Protein AF-A0A2W5Z8Q0-F1 (afdb_monomer_lite)

pLDDT: mean 79.96, std 16.48, range [28.67, 95.06]

Structure (mmCIF, N/CA/C/O backbone):
data_AF-A0A2W5Z8Q0-F1
#
_entry.id   AF-A0A2W5Z8Q0-F1
#
loop_
_atom_site.group_PDB
_atom_site.id
_atom_site.type_symbol
_atom_site.label_atom_id
_atom_site.label_alt_id
_atom_site.label_comp_id
_atom_site.label_asym_id
_atom_site.label_entity_id
_atom_site.label_seq_id
_atom_site.pdbx_PDB_ins_code
_atom_site.Cartn_x
_atom_site.Cartn_y
_atom_site.Cartn_z
_atom_site.occupancy
_atom_site.B_iso_or_equiv
_atom_site.auth_seq_id
_atom_site.auth_comp_id
_atom_site.auth_asym_id
_atom_site.auth_atom_id
_atom_site.pdbx_PDB_model_num
ATOM 1 N N . MET A 1 1 ? -17.430 14.467 18.190 1.00 28.67 1 MET A N 1
ATOM 2 C CA . MET A 1 1 ? -17.895 13.302 18.974 1.00 28.67 1 MET A CA 1
ATOM 3 C C . MET A 1 1 ? -16.657 12.493 19.356 1.00 28.67 1 MET A C 1
ATOM 5 O O . MET A 1 1 ? -16.016 11.966 18.462 1.00 28.67 1 MET A O 1
ATOM 9 N N . LYS A 1 2 ? -16.225 12.524 20.627 1.00 30.31 2 LYS A N 1
ATOM 10 C CA . LYS A 1 2 ? -14.996 11.850 21.101 1.00 30.31 2 LYS A CA 1
ATOM 11 C C . LYS A 1 2 ? -15.290 10.371 21.386 1.00 30.31 2 LYS A C 1
ATOM 13 O O . LYS A 1 2 ? -16.181 10.084 22.179 1.00 30.31 2 LYS A O 1
ATOM 18 N N . LEU A 1 3 ? -14.555 9.452 20.758 1.00 34.88 3 LEU A N 1
ATOM 19 C CA . LEU A 1 3 ? -14.634 8.005 20.994 1.00 34.88 3 LEU A CA 1
ATOM 20 C C . LEU A 1 3 ? -13.514 7.579 21.952 1.00 34.88 3 LEU A C 1
ATOM 22 O O . LEU A 1 3 ? -12.505 7.033 21.529 1.00 34.88 3 LEU A O 1
ATOM 26 N N . HIS A 1 4 ? -13.697 7.815 23.250 1.00 44.66 4 HIS A N 1
ATOM 27 C CA . HIS A 1 4 ? -12.903 7.129 24.270 1.00 44.66 4 HIS A CA 1
ATOM 28 C C . HIS A 1 4 ? -13.724 5.953 24.798 1.00 44.66 4 HIS A C 1
ATOM 30 O O . HIS A 1 4 ? -14.735 6.150 25.470 1.00 44.66 4 HIS A O 1
ATOM 36 N N . SER A 1 5 ? -13.297 4.726 24.519 1.00 46.75 5 SER A N 1
ATOM 37 C CA . SER A 1 5 ? -13.708 3.584 25.335 1.00 46.75 5 SER A CA 1
ATOM 38 C C . SER A 1 5 ? -12.567 2.582 25.426 1.00 46.75 5 SER A C 1
ATOM 40 O O . SER A 1 5 ? -12.193 1.965 24.424 1.00 46.75 5 SER A O 1
ATOM 42 N N . SER A 1 6 ? -12.040 2.443 26.641 1.00 45.12 6 SER A N 1
ATOM 43 C CA . SER A 1 6 ? -11.167 1.362 27.088 1.00 45.12 6 SER A CA 1
ATOM 44 C C . SER A 1 6 ? -11.735 0.024 26.618 1.00 45.12 6 SER A C 1
ATOM 46 O O . SER A 1 6 ? -12.777 -0.445 27.067 1.00 45.12 6 SER A O 1
ATOM 48 N N . THR A 1 7 ? -11.076 -0.552 25.624 1.00 52.91 7 THR A N 1
ATOM 49 C CA . THR A 1 7 ? -11.514 -1.778 24.970 1.00 52.91 7 THR A CA 1
ATOM 50 C C . THR A 1 7 ? -11.052 -2.969 25.804 1.00 52.91 7 THR A C 1
ATOM 52 O O . THR A 1 7 ? -9.848 -3.154 25.959 1.00 52.91 7 THR A O 1
ATOM 55 N N . SER A 1 8 ? -11.977 -3.756 26.358 1.00 54.94 8 SER A N 1
ATOM 56 C CA . SER A 1 8 ? -11.642 -4.874 27.257 1.00 54.94 8 SER A CA 1
ATOM 57 C C . SER A 1 8 ? -11.120 -6.112 26.520 1.00 54.94 8 SER A C 1
ATOM 59 O O . SER A 1 8 ? -10.356 -6.884 27.083 1.00 54.94 8 SER A O 1
ATOM 61 N N . GLU A 1 9 ? -11.510 -6.288 25.256 1.00 58.09 9 GLU A N 1
ATOM 62 C CA . GLU A 1 9 ? -11.126 -7.419 24.407 1.00 58.09 9 GLU A CA 1
ATOM 63 C C . GLU A 1 9 ? -10.925 -6.928 22.969 1.00 58.09 9 GLU A C 1
ATOM 65 O O . GLU A 1 9 ? -11.773 -6.204 22.435 1.00 58.09 9 GLU A O 1
ATOM 70 N N . LYS A 1 10 ? -9.794 -7.298 22.354 1.00 67.25 10 LYS A N 1
ATOM 71 C CA . LYS A 1 10 ? -9.457 -6.988 20.957 1.00 67.25 10 LYS A CA 1
ATOM 72 C C . LYS A 1 10 ? -8.988 -8.260 20.257 1.00 67.25 10 LYS A C 1
ATOM 74 O O . LYS A 1 10 ? -7.993 -8.854 20.667 1.00 67.25 10 LYS A O 1
ATOM 79 N N . THR A 1 11 ? -9.657 -8.640 19.176 1.00 76.50 11 THR A N 1
ATOM 80 C CA . THR A 1 11 ? -9.226 -9.735 18.297 1.00 76.50 11 THR A CA 1
ATOM 81 C C . THR A 1 11 ? -9.017 -9.185 16.896 1.00 76.50 11 THR A C 1
ATOM 83 O O . THR A 1 11 ? -9.906 -8.537 16.349 1.00 76.50 11 THR A O 1
ATOM 86 N N . ILE A 1 12 ? -7.839 -9.430 16.319 1.00 76.69 12 ILE A N 1
ATOM 87 C CA . ILE A 1 12 ? -7.498 -9.017 14.954 1.00 76.69 12 ILE A CA 1
ATOM 88 C C . ILE A 1 12 ? -7.322 -10.274 14.110 1.00 76.69 12 ILE A C 1
ATOM 90 O O . ILE A 1 12 ? -6.500 -11.131 14.431 1.00 76.69 12 ILE A O 1
ATOM 94 N N . VAL A 1 13 ? -8.084 -10.369 13.025 1.00 80.44 13 VAL A N 1
ATOM 95 C CA . VAL A 1 13 ? -7.982 -11.441 12.034 1.00 80.44 13 VAL A CA 1
ATOM 96 C C . VAL A 1 13 ? -7.514 -10.839 10.715 1.00 80.44 13 VAL A C 1
ATOM 98 O O . VAL A 1 13 ? -8.138 -9.917 10.194 1.00 80.44 13 VAL A O 1
ATOM 101 N N . ILE A 1 14 ? -6.420 -11.369 10.169 1.00 80.50 14 ILE A N 1
ATOM 102 C CA . ILE A 1 14 ? -5.891 -10.978 8.858 1.00 80.50 14 ILE A CA 1
ATOM 103 C C . ILE A 1 14 ? -6.370 -12.002 7.831 1.00 80.50 14 ILE A C 1
ATOM 105 O O . ILE A 1 14 ? -6.114 -13.199 7.979 1.00 80.50 14 ILE A O 1
ATOM 109 N N . ARG A 1 15 ? -7.067 -11.537 6.794 1.00 80.81 15 ARG A N 1
ATOM 110 C CA . ARG A 1 15 ? -7.579 -12.364 5.698 1.00 80.81 15 ARG A CA 1
ATOM 111 C C . ARG A 1 15 ? -6.953 -11.908 4.379 1.00 80.81 15 ARG A C 1
ATOM 113 O O . ARG A 1 15 ? -7.380 -10.887 3.840 1.00 80.81 15 ARG A O 1
ATOM 120 N N . PRO A 1 16 ? -5.946 -12.629 3.863 1.00 77.31 16 PRO A N 1
ATOM 121 C CA . PRO A 1 16 ? -5.447 -12.393 2.516 1.00 77.31 16 PRO A CA 1
ATOM 122 C C . PRO A 1 16 ? -6.508 -12.721 1.467 1.00 77.31 16 PRO A C 1
ATOM 124 O O . PRO A 1 16 ? -7.449 -13.477 1.727 1.00 77.31 16 PRO A O 1
ATOM 127 N N . ASP A 1 17 ? -6.312 -12.196 0.264 1.00 76.38 17 ASP A N 1
ATOM 128 C CA . ASP A 1 17 ? -7.179 -12.487 -0.868 1.00 76.38 17 ASP A CA 1
ATOM 129 C C . ASP A 1 17 ? -7.098 -13.973 -1.276 1.00 76.38 17 ASP A C 1
ATOM 131 O O . ASP A 1 17 ? -6.001 -14.524 -1.406 1.00 76.38 17 ASP A O 1
ATOM 135 N N . PRO A 1 18 ? -8.236 -14.646 -1.521 1.00 64.75 18 PRO A N 1
ATOM 136 C CA . PRO A 1 18 ? -8.247 -16.066 -1.866 1.00 64.75 18 PRO A CA 1
ATOM 137 C C . PRO A 1 18 ? -7.642 -16.388 -3.243 1.00 64.75 18 PRO A C 1
ATOM 139 O O . PRO A 1 18 ? -7.263 -17.536 -3.470 1.00 64.75 18 PRO A O 1
ATOM 142 N N . LYS A 1 19 ? -7.551 -15.423 -4.169 1.00 75.00 19 LYS A N 1
ATOM 143 C CA . LYS A 1 19 ? -6.969 -15.605 -5.513 1.00 75.00 19 LYS A CA 1
ATOM 144 C C . LYS A 1 19 ? -5.481 -15.263 -5.554 1.00 75.00 19 LYS A C 1
ATOM 146 O O . LYS A 1 19 ? -4.743 -15.888 -6.313 1.00 75.00 19 LYS A O 1
ATOM 151 N N . LEU A 1 20 ? -5.043 -14.278 -4.772 1.00 70.31 20 LEU A N 1
ATOM 152 C CA . LEU A 1 20 ? -3.639 -13.857 -4.711 1.00 70.31 20 LEU A CA 1
ATOM 153 C C . LEU A 1 20 ? -2.839 -14.599 -3.634 1.00 70.31 20 LEU A C 1
ATOM 155 O O . LEU A 1 20 ? -1.621 -14.722 -3.757 1.00 70.31 20 LEU A O 1
ATOM 159 N N . GLY A 1 21 ? -3.517 -15.148 -2.626 1.00 75.25 21 GLY A N 1
ATOM 160 C CA . GLY A 1 21 ? -2.896 -15.849 -1.512 1.00 75.25 21 GLY A CA 1
ATOM 161 C C . GLY A 1 21 ? -2.252 -14.898 -0.502 1.00 75.25 21 GLY A C 1
ATOM 162 O O . GLY A 1 21 ? -2.565 -13.712 -0.425 1.00 75.25 21 GLY A O 1
ATOM 163 N N . GLN A 1 22 ? -1.358 -15.448 0.318 1.00 77.88 22 GLN A N 1
ATOM 164 C CA . GLN A 1 22 ? -0.594 -14.671 1.294 1.00 77.88 22 GLN A CA 1
ATOM 165 C C . GLN A 1 22 ? 0.396 -13.735 0.578 1.00 77.88 22 GLN A C 1
ATOM 167 O O . GLN A 1 22 ? 1.042 -14.181 -0.376 1.00 77.88 22 GLN A O 1
ATOM 172 N N . PRO A 1 23 ? 0.585 -12.490 1.058 1.00 82.19 23 PRO A N 1
ATOM 173 C CA . PRO A 1 23 ? 1.597 -11.588 0.521 1.00 82.19 23 PRO A CA 1
ATOM 174 C C . PRO A 1 23 ? 2.982 -12.245 0.457 1.00 82.19 23 PRO A C 1
ATOM 176 O O . PRO A 1 23 ? 3.487 -12.766 1.456 1.00 82.19 23 PRO A O 1
ATOM 179 N N . GLY A 1 24 ? 3.613 -12.212 -0.720 1.00 85.94 24 GLY A N 1
ATOM 180 C CA . GLY A 1 24 ? 4.942 -12.790 -0.924 1.00 85.94 24 GLY A CA 1
ATOM 181 C C . GLY A 1 24 ? 6.076 -11.968 -0.290 1.00 85.94 24 GLY A C 1
ATOM 182 O O . GLY A 1 24 ? 5.871 -10.903 0.292 1.00 85.94 24 GLY A O 1
ATOM 183 N N . GLN A 1 25 ? 7.330 -12.410 -0.462 1.00 88.75 25 GLN A N 1
ATOM 184 C CA . GLN A 1 25 ? 8.496 -11.689 0.085 1.00 88.75 25 GLN A CA 1
ATOM 185 C C . GLN A 1 25 ? 8.605 -10.240 -0.417 1.00 88.75 25 GLN A C 1
ATOM 187 O O . GLN A 1 25 ? 9.006 -9.353 0.337 1.00 88.75 25 GLN A O 1
ATOM 192 N N . LEU A 1 26 ? 8.277 -9.993 -1.691 1.00 88.69 26 LEU A N 1
ATOM 193 C CA . LEU A 1 26 ? 8.316 -8.645 -2.259 1.00 88.69 26 LEU A CA 1
ATOM 194 C C . LEU A 1 26 ? 7.230 -7.756 -1.641 1.00 88.69 26 LEU A C 1
ATOM 196 O O . LEU A 1 26 ? 7.534 -6.639 -1.231 1.00 88.69 26 LEU A O 1
ATOM 200 N N . ALA A 1 27 ? 6.007 -8.271 -1.509 1.00 89.62 27 ALA A N 1
ATOM 201 C CA . ALA A 1 27 ? 4.908 -7.574 -0.850 1.00 89.62 27 ALA A CA 1
ATOM 202 C C . ALA A 1 27 ? 5.249 -7.243 0.609 1.00 89.62 27 ALA A C 1
ATOM 204 O O . ALA A 1 27 ? 5.071 -6.108 1.038 1.00 89.62 27 ALA A O 1
ATOM 205 N N . HIS A 1 28 ? 5.860 -8.175 1.346 1.00 88.50 28 HIS A N 1
ATOM 206 C CA . HIS A 1 28 ? 6.330 -7.907 2.705 1.00 88.50 28 HIS A CA 1
ATOM 207 C C . HIS A 1 28 ? 7.381 -6.782 2.761 1.00 88.50 28 HIS A C 1
ATOM 209 O O . HIS A 1 28 ? 7.277 -5.873 3.584 1.00 88.50 28 HIS A O 1
ATOM 215 N N . LYS A 1 29 ? 8.378 -6.790 1.863 1.00 87.94 29 LYS A N 1
ATOM 216 C CA . LYS A 1 29 ? 9.386 -5.715 1.787 1.00 87.94 29 LYS A CA 1
ATOM 217 C C . LYS A 1 29 ? 8.756 -4.357 1.480 1.00 87.94 29 LYS A C 1
ATOM 219 O O . LYS A 1 29 ? 9.113 -3.367 2.119 1.00 87.94 29 LYS A O 1
ATOM 224 N N . ILE A 1 30 ? 7.821 -4.320 0.529 1.00 90.25 30 ILE A N 1
ATOM 225 C CA . ILE A 1 30 ? 7.087 -3.103 0.175 1.00 90.25 30 ILE A CA 1
ATOM 226 C C . ILE A 1 30 ? 6.283 -2.612 1.370 1.00 90.25 30 ILE A C 1
ATOM 228 O O . ILE A 1 30 ? 6.436 -1.457 1.750 1.00 90.25 30 ILE A O 1
ATOM 232 N N . PHE A 1 31 ? 5.519 -3.488 2.019 1.00 90.44 31 PHE A N 1
ATOM 233 C CA . PHE A 1 31 ? 4.740 -3.161 3.208 1.00 90.44 31 PHE A CA 1
ATOM 234 C C . PHE A 1 31 ? 5.585 -2.456 4.280 1.00 90.44 31 PHE A C 1
ATOM 236 O O . PHE A 1 31 ? 5.241 -1.359 4.715 1.00 90.44 31 PHE A O 1
ATOM 243 N N . ILE A 1 32 ? 6.736 -3.028 4.650 1.00 88.62 32 ILE A N 1
ATOM 244 C CA . ILE A 1 32 ? 7.633 -2.423 5.647 1.00 88.62 32 ILE A CA 1
ATOM 245 C C . IL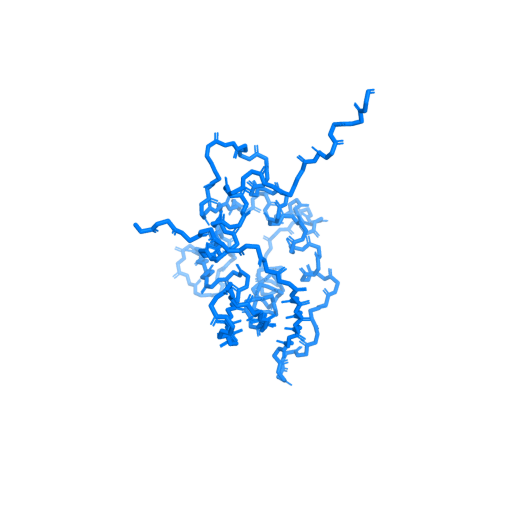E A 1 32 ? 8.118 -1.039 5.206 1.00 88.62 32 ILE A C 1
ATOM 247 O O . ILE A 1 32 ? 8.195 -0.120 6.021 1.00 88.62 32 ILE A O 1
ATOM 251 N N . ALA A 1 33 ? 8.443 -0.869 3.927 1.00 88.75 33 ALA A N 1
ATOM 252 C CA . ALA A 1 33 ? 8.898 0.412 3.407 1.00 88.75 33 ALA A CA 1
ATOM 253 C C . ALA A 1 33 ? 7.782 1.473 3.360 1.00 88.75 33 ALA A C 1
ATOM 255 O O . ALA A 1 33 ? 8.056 2.639 3.643 1.00 88.75 33 ALA A O 1
ATOM 256 N N . LEU A 1 34 ? 6.534 1.078 3.081 1.00 89.31 34 LEU A N 1
ATOM 257 C CA . LEU A 1 34 ? 5.360 1.954 3.165 1.00 89.31 34 LEU A CA 1
ATOM 258 C C . LEU A 1 34 ? 5.158 2.460 4.600 1.00 89.31 34 LEU A C 1
ATOM 260 O O . LEU A 1 34 ? 5.082 3.667 4.823 1.00 89.31 34 LEU A O 1
ATOM 264 N N . ILE A 1 35 ? 5.161 1.553 5.584 1.00 86.88 35 ILE A N 1
ATOM 265 C CA . ILE A 1 35 ? 5.000 1.908 7.005 1.00 86.88 35 ILE A CA 1
ATOM 266 C C . ILE A 1 35 ? 6.136 2.813 7.495 1.00 86.88 35 ILE A C 1
ATOM 268 O O . ILE A 1 35 ? 5.881 3.795 8.197 1.00 86.88 35 ILE A O 1
ATOM 272 N N . LYS A 1 36 ? 7.385 2.519 7.104 1.00 86.25 36 LYS A N 1
ATOM 273 C CA . LYS A 1 36 ? 8.536 3.380 7.414 1.00 86.25 36 LYS A CA 1
ATOM 274 C C . LYS A 1 36 ? 8.343 4.782 6.855 1.00 86.25 36 LYS A C 1
ATOM 276 O O . LYS A 1 36 ? 8.433 5.738 7.612 1.00 86.25 36 LYS A O 1
ATOM 281 N N . LYS A 1 37 ? 7.977 4.903 5.576 1.00 87.56 37 LYS A N 1
ATOM 282 C CA . LYS A 1 37 ? 7.774 6.216 4.960 1.00 87.56 37 LYS A CA 1
ATOM 283 C C . LYS A 1 37 ? 6.662 7.011 5.646 1.00 87.56 37 LYS A C 1
ATOM 285 O O . LYS A 1 37 ? 6.861 8.191 5.893 1.00 87.56 37 LYS A O 1
ATOM 290 N N . HIS A 1 38 ? 5.541 6.383 6.016 1.00 84.69 38 HIS A N 1
ATOM 291 C CA . HIS A 1 38 ? 4.501 7.049 6.818 1.00 84.69 38 HIS A CA 1
ATOM 292 C C . HIS A 1 38 ? 5.023 7.530 8.179 1.00 84.69 38 HIS A C 1
ATOM 294 O O . HIS A 1 38 ? 4.632 8.601 8.639 1.00 84.69 38 HIS A O 1
ATOM 300 N N . SER A 1 39 ? 5.902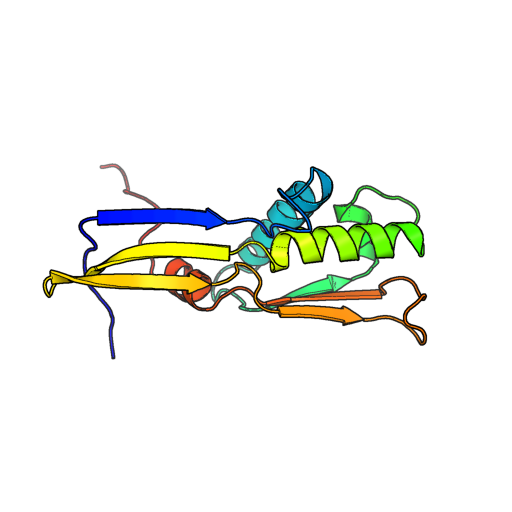 6.752 8.811 1.00 80.19 39 SER A N 1
ATOM 301 C CA . SER A 1 39 ? 6.462 7.055 10.132 1.00 80.19 39 SER A CA 1
ATOM 302 C C . SER A 1 39 ? 7.510 8.176 10.086 1.00 80.19 39 SER A C 1
ATOM 304 O O . SER A 1 39 ? 7.567 8.991 11.006 1.00 80.19 39 SER A O 1
ATOM 306 N N . ASP A 1 40 ? 8.285 8.271 9.002 1.00 82.75 40 ASP A N 1
ATOM 307 C CA . ASP A 1 40 ? 9.342 9.278 8.817 1.00 82.75 40 ASP A CA 1
ATOM 308 C C . ASP A 1 40 ? 8.799 10.718 8.700 1.00 82.75 40 ASP A C 1
ATOM 310 O O . ASP A 1 40 ? 9.523 11.673 8.976 1.00 82.75 40 ASP A O 1
ATOM 314 N N . TYR A 1 41 ? 7.524 10.903 8.331 1.00 72.88 41 TYR A N 1
ATOM 315 C CA . TYR A 1 41 ? 6.900 12.235 8.252 1.00 72.88 41 TYR A CA 1
ATOM 316 C C . TYR A 1 41 ? 6.640 12.884 9.622 1.00 72.88 41 TYR A C 1
ATOM 318 O O . TYR A 1 41 ? 6.375 14.086 9.678 1.00 72.88 41 TYR A O 1
ATOM 326 N N . GLY A 1 42 ? 6.719 12.126 10.721 1.00 71.75 42 GLY A N 1
ATOM 327 C CA . GLY A 1 42 ? 6.434 12.637 12.061 1.00 71.75 42 GLY A CA 1
ATOM 328 C C . GLY A 1 42 ? 4.958 13.005 12.269 1.00 71.75 42 GLY A C 1
ATOM 329 O O . GLY A 1 42 ? 4.050 12.398 11.698 1.00 71.75 42 GLY A O 1
ATOM 330 N N . ARG A 1 43 ? 4.698 13.980 13.148 1.00 73.81 43 ARG A N 1
ATOM 331 C CA . ARG A 1 43 ? 3.354 14.521 13.413 1.00 73.81 43 ARG A CA 1
ATOM 332 C C . ARG A 1 43 ? 3.171 15.845 12.651 1.00 73.81 43 ARG A C 1
ATOM 334 O O . ARG A 1 43 ? 4.079 16.671 12.701 1.00 73.81 43 ARG A O 1
ATOM 341 N N . PRO A 1 44 ? 2.011 16.101 12.017 1.00 73.88 44 PRO A N 1
ATOM 342 C CA . PRO A 1 44 ? 0.841 15.229 11.903 1.00 73.88 44 PRO A CA 1
ATOM 343 C C . PRO A 1 44 ? 1.081 14.059 10.942 1.00 73.88 44 PRO A C 1
ATOM 345 O O . PRO A 1 44 ? 1.777 14.194 9.937 1.00 73.88 44 PRO A O 1
ATOM 348 N N . ILE A 1 45 ? 0.467 12.914 11.244 1.00 78.69 45 ILE A N 1
ATOM 349 C CA . ILE A 1 45 ? 0.571 11.731 10.385 1.00 78.69 45 ILE A CA 1
ATOM 350 C C . ILE A 1 45 ? -0.133 12.027 9.071 1.00 78.69 45 ILE A C 1
ATOM 352 O O . ILE A 1 45 ? -1.321 12.356 9.062 1.00 78.69 45 ILE A O 1
ATOM 356 N N . ARG A 1 46 ? 0.598 11.889 7.967 1.00 84.25 46 ARG A N 1
ATOM 357 C CA . ARG A 1 46 ? 0.023 12.005 6.632 1.00 84.25 46 ARG A CA 1
ATOM 358 C C . ARG A 1 46 ? -0.747 10.740 6.291 1.00 84.25 46 ARG A C 1
ATOM 360 O O . ARG A 1 46 ? -0.218 9.634 6.418 1.00 84.25 46 ARG A O 1
ATOM 367 N N . GLN A 1 47 ? -1.978 10.935 5.833 1.00 89.56 47 GLN A N 1
ATOM 368 C CA . GLN A 1 47 ? -2.809 9.861 5.309 1.00 89.56 47 GLN A CA 1
ATOM 369 C C . GLN A 1 47 ? -2.233 9.286 4.014 1.00 89.56 47 GLN A C 1
ATOM 371 O O . GLN A 1 47 ? -2.363 8.093 3.783 1.00 89.56 47 GLN A O 1
ATOM 376 N N . GLU A 1 48 ? -1.528 10.097 3.226 1.00 92.56 48 GLU A N 1
ATOM 377 C CA . GLU A 1 48 ? -0.941 9.689 1.952 1.00 92.56 48 GLU A CA 1
ATOM 378 C C . GLU A 1 48 ? 0.583 9.798 1.952 1.00 92.56 48 GLU A C 1
ATOM 380 O O . GLU A 1 48 ? 1.166 10.726 2.530 1.00 92.56 48 GLU A O 1
ATOM 385 N N . VAL A 1 49 ? 1.228 8.867 1.251 1.00 91.25 49 VAL A N 1
ATOM 386 C CA . VAL A 1 49 ? 2.656 8.928 0.920 1.00 91.25 49 VAL A CA 1
ATOM 387 C C . VAL A 1 49 ? 2.876 8.600 -0.548 1.00 91.25 49 VAL A C 1
ATOM 389 O O . VAL A 1 49 ? 2.298 7.655 -1.079 1.00 91.25 49 VAL A O 1
ATOM 392 N N . SER A 1 50 ? 3.770 9.347 -1.190 1.00 92.75 50 SER A N 1
ATOM 393 C CA . SER A 1 50 ? 4.107 9.155 -2.603 1.00 92.75 50 SER A CA 1
ATOM 394 C C . SER A 1 50 ? 5.546 8.696 -2.763 1.00 92.75 50 SER A C 1
ATOM 396 O O . SER A 1 50 ? 6.444 9.181 -2.073 1.00 92.75 50 SER A O 1
ATOM 398 N N . PHE A 1 51 ? 5.783 7.778 -3.691 1.00 91.69 51 PHE A N 1
ATOM 399 C CA . PHE A 1 51 ? 7.090 7.274 -4.083 1.00 91.69 51 PHE A CA 1
ATOM 400 C C . PHE A 1 51 ? 7.347 7.598 -5.546 1.00 91.69 51 PHE A C 1
ATOM 402 O O . PHE A 1 51 ? 6.564 7.240 -6.419 1.00 91.69 51 PHE A O 1
ATOM 409 N N . THR A 1 52 ? 8.493 8.205 -5.814 1.00 91.25 52 THR A N 1
ATOM 410 C CA . THR A 1 52 ? 9.027 8.357 -7.168 1.00 91.25 52 THR A CA 1
ATOM 411 C C . THR A 1 52 ? 9.608 7.038 -7.675 1.00 91.25 52 THR A C 1
ATOM 413 O O . THR A 1 52 ? 10.053 6.196 -6.890 1.00 91.25 52 THR A O 1
ATOM 416 N N . LYS A 1 53 ? 9.742 6.889 -8.993 1.00 87.81 53 LYS A N 1
ATOM 417 C CA . LYS A 1 53 ? 10.444 5.771 -9.647 1.00 87.81 53 LYS A CA 1
ATOM 418 C C . LYS A 1 53 ? 11.805 5.449 -9.033 1.00 87.81 53 LYS A C 1
ATOM 420 O O . LYS A 1 53 ? 12.150 4.286 -8.835 1.00 87.81 53 LYS A O 1
ATOM 425 N N . ARG A 1 54 ? 12.586 6.478 -8.689 1.00 87.44 54 ARG A N 1
ATOM 426 C CA . ARG A 1 54 ? 13.904 6.309 -8.058 1.00 87.44 54 ARG A CA 1
ATOM 427 C C . ARG A 1 54 ? 13.792 5.705 -6.658 1.00 87.44 54 ARG A C 1
ATOM 429 O O . ARG A 1 54 ? 14.612 4.864 -6.290 1.00 87.44 54 ARG A O 1
ATOM 436 N N . GLU A 1 55 ? 12.817 6.143 -5.868 1.00 88.56 55 GLU A 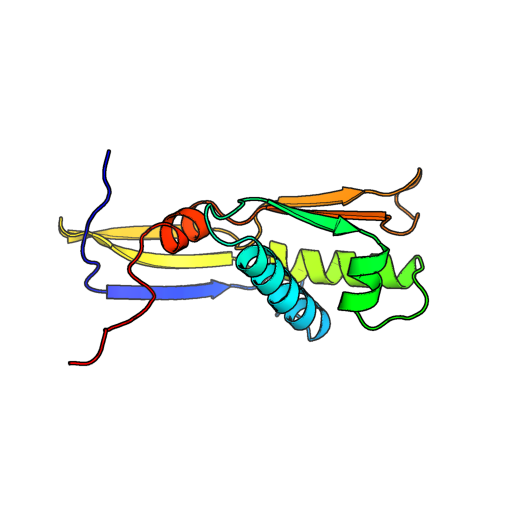N 1
ATOM 437 C CA . GLU A 1 55 ? 12.563 5.583 -4.538 1.00 88.56 55 GLU A CA 1
ATOM 438 C C . GLU A 1 55 ? 12.033 4.153 -4.632 1.00 88.56 55 GLU A C 1
ATOM 440 O O . GLU A 1 55 ? 12.517 3.291 -3.903 1.00 88.56 55 GLU A O 1
ATOM 445 N N . LEU A 1 56 ? 11.125 3.882 -5.575 1.00 84.19 56 LEU A N 1
ATOM 446 C CA . LEU A 1 56 ? 10.616 2.539 -5.852 1.00 84.19 56 LEU A CA 1
ATOM 447 C C . LEU A 1 56 ? 11.751 1.582 -6.244 1.00 84.19 56 LEU A C 1
ATOM 449 O O . LEU A 1 56 ? 11.862 0.500 -5.669 1.00 84.19 56 LEU A O 1
ATOM 453 N N . GLY A 1 57 ? 12.648 1.996 -7.146 1.00 84.38 57 GLY A N 1
ATOM 454 C CA . GLY A 1 57 ? 13.810 1.196 -7.551 1.00 84.38 57 GLY A CA 1
ATOM 455 C C . GLY A 1 57 ? 14.745 0.860 -6.392 1.00 84.38 57 GLY A C 1
ATOM 456 O O . GLY A 1 57 ? 15.149 -0.294 -6.230 1.00 84.38 57 GLY A O 1
ATOM 457 N N . ARG A 1 58 ? 15.016 1.836 -5.516 1.00 85.06 58 ARG A N 1
ATOM 458 C CA . ARG A 1 58 ? 15.788 1.611 -4.281 1.00 85.06 58 ARG A CA 1
ATOM 459 C C . ARG A 1 58 ? 15.088 0.641 -3.332 1.00 85.06 58 ARG A C 1
ATOM 461 O O . ARG A 1 58 ? 15.743 -0.237 -2.780 1.00 85.06 58 ARG A O 1
ATOM 468 N N . LEU A 1 59 ? 13.775 0.785 -3.168 1.00 80.12 59 LEU A N 1
ATOM 469 C CA . LEU A 1 59 ? 12.947 -0.009 -2.261 1.00 80.12 59 LEU A CA 1
ATOM 470 C C . LEU A 1 59 ? 12.919 -1.493 -2.649 1.00 80.12 59 LEU A C 1
ATOM 472 O O . LEU A 1 59 ? 12.996 -2.358 -1.778 1.00 80.12 59 LEU A O 1
ATOM 476 N N . ILE A 1 60 ? 12.893 -1.798 -3.948 1.00 76.06 60 ILE A N 1
ATOM 477 C CA . ILE A 1 60 ? 12.955 -3.182 -4.443 1.00 76.06 60 ILE A CA 1
ATOM 478 C C . ILE A 1 60 ? 14.390 -3.692 -4.672 1.00 76.06 60 ILE A C 1
ATOM 480 O O . ILE A 1 60 ? 14.572 -4.840 -5.083 1.00 76.06 60 ILE A O 1
ATOM 484 N N . GLY A 1 61 ? 15.406 -2.859 -4.415 1.00 77.00 61 GLY A N 1
ATOM 485 C CA . GLY A 1 61 ? 16.823 -3.204 -4.559 1.00 77.00 61 GLY A CA 1
ATOM 486 C C . GLY A 1 61 ? 17.289 -3.394 -6.005 1.00 77.00 61 GLY A C 1
ATOM 487 O O . GLY A 1 61 ? 18.232 -4.150 -6.238 1.00 77.00 61 GLY A O 1
ATOM 488 N N . ARG A 1 62 ? 16.638 -2.750 -6.983 1.00 78.06 62 ARG A N 1
ATOM 489 C CA . ARG A 1 62 ? 16.986 -2.885 -8.407 1.00 78.06 62 ARG A CA 1
ATOM 490 C C . ARG A 1 62 ? 17.698 -1.644 -8.927 1.00 78.06 62 ARG A C 1
ATOM 492 O O . ARG A 1 62 ? 17.293 -0.517 -8.655 1.00 78.06 62 ARG A O 1
ATOM 499 N N . LYS A 1 63 ? 18.789 -1.875 -9.664 1.00 71.19 63 LYS A N 1
ATOM 500 C CA . LYS A 1 63 ? 19.590 -0.817 -10.301 1.00 71.19 63 LYS A CA 1
ATOM 501 C C . LYS A 1 63 ? 18.924 -0.271 -11.562 1.00 71.19 63 LYS A C 1
ATOM 503 O O . LYS A 1 63 ? 19.023 0.921 -11.823 1.00 71.19 63 LYS A O 1
ATOM 508 N N . GLU A 1 64 ? 18.240 -1.136 -12.303 1.00 77.19 64 GLU A N 1
ATOM 509 C CA . GLU A 1 64 ? 17.490 -0.793 -13.508 1.00 77.19 64 GLU A CA 1
ATOM 510 C C . GLU A 1 64 ? 16.002 -1.035 -13.253 1.00 77.19 64 GLU A C 1
ATOM 512 O O . GLU A 1 64 ? 15.640 -1.987 -12.561 1.00 77.19 64 GLU A O 1
ATOM 517 N N . TRP A 1 65 ? 15.160 -0.132 -13.761 1.00 80.38 65 TRP A N 1
ATOM 518 C CA . TRP A 1 65 ? 13.709 -0.162 -13.589 1.00 80.38 65 TRP A CA 1
ATOM 519 C C . TRP A 1 65 ? 13.024 -0.194 -14.952 1.00 80.38 65 TRP A C 1
ATOM 521 O O . TRP A 1 65 ? 13.066 0.791 -15.696 1.00 80.38 65 TRP A O 1
ATOM 531 N N . GLY A 1 66 ? 12.370 -1.307 -15.262 1.00 83.00 66 GLY A N 1
ATOM 532 C CA . GLY A 1 66 ? 11.635 -1.534 -16.5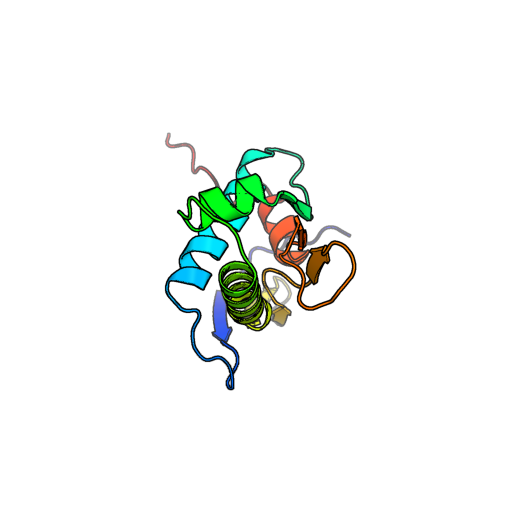01 1.00 83.00 66 GLY A CA 1
ATOM 533 C C . GLY A 1 66 ? 10.215 -2.061 -16.282 1.00 83.00 66 GLY A C 1
ATOM 534 O O . GLY A 1 66 ? 9.666 -2.054 -15.176 1.00 83.00 66 GLY A O 1
ATOM 535 N N . GLY A 1 67 ? 9.602 -2.531 -17.373 1.00 83.88 67 GLY A N 1
ATOM 536 C CA . GLY A 1 67 ? 8.211 -3.001 -17.379 1.00 83.88 67 GLY A CA 1
ATOM 537 C C . GLY A 1 67 ? 7.970 -4.196 -16.450 1.00 83.88 67 GLY A C 1
ATOM 538 O O . GLY A 1 67 ? 7.032 -4.179 -15.659 1.00 83.88 67 GLY A O 1
ATOM 539 N N . ARG A 1 68 ? 8.871 -5.189 -16.455 1.00 86.25 68 ARG A N 1
ATOM 540 C CA . ARG A 1 68 ? 8.770 -6.369 -15.575 1.00 86.25 68 ARG A CA 1
ATOM 541 C C . ARG A 1 68 ? 8.833 -5.998 -14.090 1.00 86.25 68 ARG A C 1
ATOM 543 O O . ARG A 1 68 ? 8.113 -6.576 -13.282 1.00 86.25 68 ARG A O 1
ATOM 550 N N . ASP A 1 69 ? 9.684 -5.040 -13.724 1.00 87.62 69 ASP A N 1
ATOM 551 C CA . ASP A 1 69 ? 9.790 -4.562 -12.339 1.00 87.62 69 ASP A CA 1
ATOM 552 C C . ASP A 1 69 ? 8.496 -3.869 -11.908 1.00 87.62 69 ASP A C 1
ATOM 554 O O . ASP A 1 69 ? 8.000 -4.094 -10.806 1.00 87.62 69 ASP A O 1
ATOM 558 N N . SER A 1 70 ? 7.917 -3.084 -12.819 1.00 88.62 70 SER A N 1
ATOM 559 C CA . SER A 1 70 ? 6.649 -2.386 -12.608 1.00 88.62 70 SER A CA 1
ATOM 560 C C . SER A 1 70 ? 5.472 -3.351 -12.447 1.00 88.62 70 SER A C 1
ATOM 562 O O . SER A 1 70 ? 4.603 -3.126 -11.608 1.00 88.62 70 SER A O 1
ATOM 564 N N . GLU A 1 71 ? 5.444 -4.443 -13.210 1.00 89.62 71 GLU A N 1
ATOM 565 C CA . GLU A 1 71 ? 4.426 -5.490 -13.079 1.00 89.62 71 GLU A CA 1
ATOM 566 C C . GLU A 1 71 ? 4.548 -6.230 -11.740 1.00 89.62 71 GLU A C 1
ATOM 568 O O . GLU A 1 71 ? 3.555 -6.426 -11.039 1.00 89.62 71 GLU A O 1
ATOM 573 N N . GLN A 1 72 ? 5.772 -6.572 -11.330 1.00 89.56 72 GLN A N 1
ATOM 574 C CA . GLN A 1 72 ? 6.019 -7.205 -10.032 1.00 89.56 72 GLN A CA 1
ATOM 575 C C . GLN A 1 72 ? 5.679 -6.281 -8.858 1.00 89.56 72 GLN A C 1
ATOM 577 O O . GLN A 1 72 ? 5.104 -6.748 -7.875 1.00 89.56 72 GLN A O 1
ATOM 582 N N . LEU A 1 73 ? 5.987 -4.982 -8.964 1.00 90.38 73 LEU A N 1
ATOM 583 C CA . LEU A 1 73 ? 5.561 -3.982 -7.985 1.00 90.38 73 LEU A CA 1
ATOM 584 C C . LEU A 1 73 ? 4.032 -3.923 -7.914 1.00 90.38 73 LEU A C 1
ATOM 586 O O . LEU A 1 73 ? 3.478 -4.024 -6.825 1.00 90.38 73 LEU A O 1
ATOM 590 N N . SER A 1 74 ? 3.356 -3.780 -9.057 1.00 91.38 74 SER A N 1
ATOM 591 C CA . SER A 1 74 ? 1.894 -3.683 -9.115 1.00 91.38 74 SER A CA 1
ATOM 592 C C . SER A 1 74 ? 1.223 -4.915 -8.509 1.00 91.38 74 SER A C 1
ATOM 594 O O . SER A 1 74 ? 0.324 -4.775 -7.683 1.00 91.38 74 SER A O 1
ATOM 596 N N . ARG A 1 75 ? 1.713 -6.119 -8.827 1.00 90.81 75 ARG A N 1
ATOM 597 C CA . ARG A 1 75 ? 1.223 -7.359 -8.218 1.00 90.81 75 ARG A CA 1
ATOM 598 C C . ARG A 1 75 ? 1.415 -7.372 -6.702 1.00 90.81 75 ARG A C 1
ATOM 600 O O . ARG A 1 75 ? 0.478 -7.685 -5.978 1.00 90.81 75 ARG A O 1
ATOM 607 N N . ALA A 1 76 ? 2.604 -7.022 -6.222 1.00 91.25 76 ALA A N 1
ATOM 608 C CA . ALA A 1 76 ? 2.887 -7.017 -4.792 1.00 91.25 76 ALA A CA 1
ATOM 609 C C . ALA A 1 76 ? 2.058 -5.961 -4.039 1.00 91.25 76 ALA A C 1
ATOM 611 O O . ALA A 1 76 ? 1.596 -6.218 -2.932 1.00 91.25 76 ALA A O 1
ATOM 612 N N . LEU A 1 77 ? 1.819 -4.797 -4.647 1.00 91.62 77 LEU A N 1
ATOM 613 C CA . LEU A 1 77 ? 0.914 -3.778 -4.117 1.00 91.62 77 LEU A CA 1
ATOM 614 C C . LEU A 1 77 ? -0.531 -4.286 -4.046 1.00 91.62 77 LEU A C 1
ATOM 616 O O . LEU A 1 77 ? -1.191 -4.071 -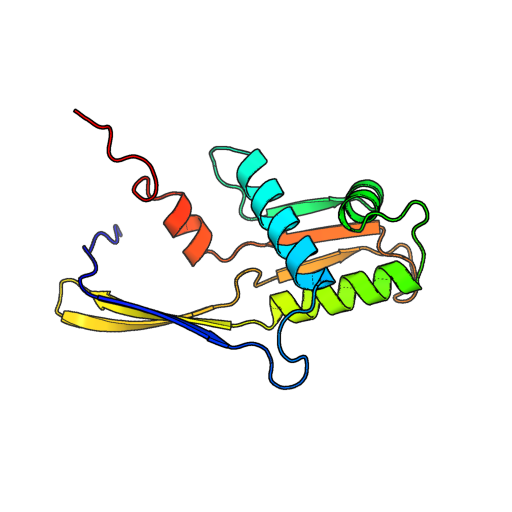3.034 1.00 91.62 77 LEU A O 1
ATOM 620 N N . HIS A 1 78 ? -0.999 -5.021 -5.058 1.00 90.94 78 HIS A N 1
ATOM 621 C CA . HIS A 1 78 ? -2.313 -5.663 -5.030 1.00 90.94 78 HIS A CA 1
ATOM 622 C C . HIS A 1 78 ? -2.426 -6.726 -3.929 1.00 90.94 78 HIS A C 1
ATOM 624 O O . HIS A 1 78 ? -3.414 -6.728 -3.203 1.00 90.94 78 HIS A O 1
ATOM 630 N N . GLU A 1 79 ? -1.418 -7.585 -3.743 1.00 90.06 79 GLU A N 1
ATOM 631 C CA . GLU A 1 79 ? -1.400 -8.572 -2.647 1.00 90.06 79 GLU A CA 1
ATOM 632 C C . GLU A 1 79 ? -1.621 -7.906 -1.275 1.00 90.06 79 GLU A C 1
ATOM 634 O O . GLU A 1 79 ? -2.369 -8.414 -0.438 1.00 90.06 79 GLU A O 1
ATOM 639 N N . ILE A 1 80 ? -1.022 -6.731 -1.058 1.00 90.44 80 ILE A N 1
ATOM 640 C CA . ILE A 1 80 ? -1.212 -5.960 0.176 1.00 90.44 80 ILE A CA 1
ATOM 641 C C . ILE A 1 80 ? -2.594 -5.298 0.200 1.00 90.44 80 ILE A C 1
ATOM 643 O O . ILE A 1 80 ? -3.295 -5.392 1.206 1.00 90.44 80 ILE A O 1
ATOM 647 N N . HIS A 1 81 ? -2.988 -4.638 -0.892 1.00 90.94 81 HIS A N 1
ATOM 648 C CA . HIS A 1 81 ? -4.260 -3.924 -1.005 1.00 90.94 81 HIS A CA 1
ATOM 649 C C . HIS A 1 81 ? -5.450 -4.833 -0.705 1.00 90.94 81 HIS A C 1
ATOM 651 O O . HIS A 1 81 ? -6.318 -4.457 0.072 1.00 90.94 81 HIS A O 1
ATOM 657 N N . TYR A 1 82 ? -5.460 -6.054 -1.241 1.00 88.44 82 TYR A N 1
ATOM 658 C CA . TYR A 1 82 ? -6.559 -7.001 -1.050 1.00 88.44 82 TYR A CA 1
ATOM 659 C C . TYR A 1 82 ? -6.480 -7.800 0.261 1.00 88.44 82 TYR A C 1
ATOM 661 O O . TYR A 1 82 ? -7.309 -8.676 0.503 1.00 88.44 82 TYR A O 1
ATOM 669 N N . THR A 1 83 ? -5.513 -7.504 1.134 1.00 85.62 83 THR A N 1
ATOM 670 C CA . THR A 1 83 ? -5.476 -8.088 2.477 1.00 85.62 83 THR A CA 1
ATOM 671 C C . THR A 1 83 ? -6.420 -7.320 3.404 1.00 85.62 83 THR A C 1
ATOM 673 O O . THR A 1 83 ? -6.194 -6.149 3.719 1.00 85.62 83 THR A O 1
ATOM 676 N N . PHE A 1 84 ? -7.465 -8.000 3.876 1.00 86.56 84 PHE A N 1
ATOM 677 C CA . PHE A 1 84 ? -8.439 -7.442 4.809 1.00 86.56 84 PHE A CA 1
ATOM 678 C C . PHE A 1 84 ? -8.013 -7.663 6.258 1.00 86.56 84 PHE A C 1
ATOM 680 O O . PHE A 1 84 ? -7.576 -8.748 6.650 1.00 86.56 84 PHE A O 1
ATOM 687 N N . ILE A 1 85 ? -8.221 -6.640 7.075 1.00 85.19 85 ILE A N 1
ATOM 688 C CA . ILE A 1 85 ? -8.177 -6.704 8.528 1.00 85.19 85 ILE A CA 1
ATOM 689 C C . ILE A 1 85 ? -9.611 -6.722 9.031 1.00 85.19 85 ILE A C 1
ATOM 691 O O . ILE A 1 85 ? -10.373 -5.798 8.764 1.00 85.19 85 ILE A O 1
ATOM 695 N N . ASN A 1 86 ? -9.953 -7.741 9.810 1.00 86.25 86 ASN A N 1
ATOM 696 C CA . ASN A 1 86 ? -11.159 -7.757 10.623 1.00 86.25 86 ASN A CA 1
ATOM 697 C C . ASN A 1 86 ? -10.764 -7.546 12.085 1.00 86.25 86 ASN A C 1
ATOM 699 O O . ASN A 1 86 ? -10.110 -8.397 12.692 1.00 86.25 86 ASN A O 1
ATOM 703 N N . ALA A 1 87 ? -11.155 -6.410 12.648 1.00 84.06 87 ALA A N 1
ATOM 704 C CA . ALA A 1 87 ? -10.988 -6.103 14.057 1.00 84.06 87 ALA A CA 1
ATOM 705 C C . ALA A 1 87 ? -12.322 -6.292 14.785 1.00 84.06 87 ALA A C 1
ATOM 707 O O . ALA A 1 87 ? -13.325 -5.667 14.441 1.00 84.06 87 ALA A O 1
ATOM 708 N N . HIS A 1 88 ? -12.313 -7.125 15.820 1.00 83.00 88 HIS A N 1
ATOM 709 C CA . HIS A 1 88 ? -13.436 -7.321 16.726 1.00 83.00 88 HIS A CA 1
ATOM 710 C C . HIS A 1 88 ? -13.091 -6.714 18.078 1.00 83.00 88 HIS A C 1
ATOM 712 O O . HIS A 1 88 ? -12.014 -6.974 18.625 1.00 83.00 88 HIS A O 1
ATOM 718 N N . PHE A 1 89 ? -13.995 -5.903 18.618 1.00 82.56 89 PHE A N 1
ATOM 719 C CA . PHE A 1 89 ? -13.796 -5.293 19.921 1.00 82.56 89 PHE A CA 1
ATOM 720 C C . PHE A 1 89 ? -15.091 -4.984 20.663 1.00 82.56 89 PHE A C 1
ATOM 722 O O . PHE A 1 89 ? -16.143 -4.777 20.060 1.00 82.56 89 PHE A O 1
ATOM 729 N N . LYS A 1 90 ? -15.008 -4.923 21.995 1.00 82.06 90 LYS A N 1
ATOM 730 C CA . LYS A 1 90 ? -16.136 -4.564 22.860 1.00 82.06 90 LYS A CA 1
ATOM 731 C C . LYS A 1 90 ? -16.049 -3.099 23.288 1.00 82.06 90 LYS A C 1
ATOM 733 O O . LYS A 1 90 ? -15.015 -2.653 23.788 1.00 82.06 90 LYS A O 1
ATOM 738 N N . LYS A 1 91 ? -17.131 -2.348 23.079 1.00 79.38 91 LYS A N 1
ATOM 739 C CA . LYS A 1 91 ? -17.284 -0.970 23.572 1.00 79.38 91 LYS A CA 1
ATOM 740 C C . LYS A 1 91 ? -17.609 -0.958 25.067 1.00 79.38 91 LYS A C 1
ATOM 742 O O . LYS A 1 91 ? -18.084 -1.948 25.620 1.00 79.38 91 LYS A O 1
ATOM 747 N N . SER A 1 92 ? -17.393 0.189 25.712 1.00 78.06 92 SER A N 1
ATOM 748 C CA . SER A 1 92 ? -17.685 0.391 27.142 1.00 78.06 92 SER A CA 1
ATOM 749 C C . SER A 1 92 ? -19.163 0.207 27.500 1.00 78.06 92 SER A C 1
ATOM 751 O O . SER A 1 92 ? -19.475 -0.163 28.625 1.00 78.06 92 SER A O 1
ATOM 753 N N . ASP A 1 93 ? -20.069 0.409 26.543 1.00 84.75 93 ASP A N 1
ATOM 754 C CA . ASP A 1 93 ? -21.508 0.150 26.681 1.00 84.75 93 ASP A CA 1
ATOM 755 C C . ASP A 1 93 ? -21.892 -1.330 26.481 1.00 84.75 93 ASP A C 1
ATOM 757 O O . ASP A 1 93 ? -23.071 -1.673 26.429 1.00 84.75 93 ASP A O 1
ATOM 761 N N . GLY A 1 94 ? -20.901 -2.214 26.349 1.00 82.44 94 GLY A N 1
ATOM 762 C CA . GLY A 1 94 ? -21.085 -3.650 26.196 1.00 82.44 94 GLY A CA 1
ATOM 763 C C . GLY A 1 94 ? -21.345 -4.120 24.765 1.00 82.44 94 GLY A C 1
ATOM 764 O O . GLY A 1 94 ? -21.361 -5.333 24.544 1.00 82.44 94 GLY A O 1
ATOM 765 N N . ARG A 1 95 ? -21.503 -3.220 23.782 1.00 85.56 95 ARG A N 1
ATOM 766 C CA . ARG A 1 95 ? -21.734 -3.616 22.384 1.00 85.56 95 ARG A CA 1
ATOM 767 C C . ARG A 1 95 ? -20.481 -4.216 21.752 1.00 85.56 95 ARG A C 1
ATOM 769 O O . ARG A 1 95 ? -19.384 -3.667 21.873 1.00 85.56 95 ARG A O 1
ATOM 776 N N . HIS A 1 96 ? -20.672 -5.304 21.012 1.00 83.75 96 HIS A N 1
ATOM 777 C CA . HIS A 1 96 ? -19.653 -5.864 20.132 1.00 83.75 96 HIS A CA 1
ATOM 778 C C . HIS A 1 96 ? -19.611 -5.069 18.829 1.00 83.75 96 HIS A C 1
ATOM 780 O O . HIS A 1 96 ? -20.645 -4.780 18.228 1.00 83.75 96 HIS A O 1
ATOM 786 N N . VAL A 1 97 ? -18.408 -4.702 18.411 1.00 84.06 97 VAL A N 1
ATOM 787 C CA . VAL A 1 97 ? -18.146 -4.010 17.156 1.00 84.06 97 VAL A CA 1
ATOM 788 C C . VAL A 1 97 ? -17.241 -4.884 16.315 1.00 84.06 97 VAL A C 1
ATOM 790 O O . VAL A 1 97 ? -16.211 -5.365 16.786 1.00 84.06 97 VAL A O 1
ATOM 793 N N . GLU A 1 98 ? -17.638 -5.059 15.064 1.00 87.94 98 GLU A N 1
ATOM 794 C CA . GLU A 1 98 ? -16.812 -5.627 14.012 1.00 87.94 98 GLU A CA 1
ATOM 795 C C . GLU A 1 98 ? -16.468 -4.515 13.027 1.00 87.94 98 GLU A C 1
ATOM 797 O O . GLU A 1 98 ? -17.336 -3.745 12.611 1.00 87.94 98 GLU A O 1
ATOM 802 N N . HIS A 1 99 ? -15.190 -4.416 12.682 1.00 86.12 99 HIS A N 1
ATOM 803 C CA . HIS A 1 99 ? -14.692 -3.435 11.737 1.00 86.12 99 HIS A CA 1
ATOM 804 C C . HIS A 1 99 ? -13.783 -4.123 10.726 1.00 86.12 99 HIS A C 1
ATOM 806 O O . HIS A 1 99 ? -12.751 -4.681 11.099 1.00 86.12 99 HIS A O 1
ATOM 812 N N . SER A 1 100 ? -14.174 -4.085 9.453 1.00 89.19 100 SER A N 1
ATOM 813 C CA . SER A 1 100 ? -13.402 -4.645 8.348 1.00 89.19 100 SER A CA 1
ATOM 814 C C . SER A 1 100 ? -12.838 -3.525 7.483 1.00 89.19 100 SER A C 1
ATOM 816 O O . SER A 1 100 ? -13.585 -2.637 7.077 1.00 89.19 100 SER A O 1
ATOM 818 N N . PHE A 1 101 ? -11.532 -3.543 7.236 1.00 89.50 101 PHE A N 1
ATOM 819 C CA . PHE A 1 101 ? -10.849 -2.545 6.413 1.00 89.50 101 PHE A CA 1
ATOM 820 C C . PHE A 1 101 ? -9.548 -3.105 5.829 1.00 89.50 101 PHE A C 1
ATOM 822 O O . PHE A 1 101 ? -9.001 -4.092 6.318 1.00 89.50 101 PHE A O 1
ATOM 829 N N . ASN A 1 102 ? -9.023 -2.458 4.795 1.00 90.94 102 ASN A N 1
ATOM 830 C CA . ASN A 1 102 ? -7.724 -2.762 4.191 1.00 90.94 102 ASN A CA 1
ATOM 831 C C . ASN A 1 102 ? -6.697 -1.773 4.736 1.00 90.94 102 ASN A C 1
ATOM 833 O O . ASN A 1 102 ? -7.046 -0.623 4.973 1.00 90.94 102 ASN A O 1
ATOM 837 N N . ILE A 1 103 ? -5.438 -2.179 4.919 1.00 90.06 103 ILE A N 1
ATOM 838 C CA . ILE A 1 103 ? -4.402 -1.262 5.440 1.00 90.06 103 ILE A CA 1
ATOM 839 C C . ILE A 1 103 ? -4.192 -0.080 4.491 1.00 90.06 103 ILE A C 1
ATOM 841 O O . ILE A 1 103 ? -4.114 1.066 4.933 1.00 90.06 103 ILE A O 1
ATOM 845 N N . PHE A 1 104 ? -4.130 -0.382 3.195 1.00 93.19 104 PHE A N 1
ATOM 846 C CA . PHE A 1 104 ? -3.988 0.593 2.125 1.00 93.19 104 PHE A CA 1
ATOM 847 C C . PHE A 1 104 ? -5.230 0.547 1.231 1.00 93.19 104 PHE A C 1
ATOM 849 O O . PHE A 1 104 ? -5.243 -0.214 0.260 1.00 93.19 104 PHE A O 1
ATOM 856 N N . PRO A 1 105 ? -6.309 1.274 1.579 1.00 93.50 105 PRO A N 1
ATOM 857 C CA . PRO A 1 105 ? -7.566 1.238 0.832 1.00 93.50 105 PRO A CA 1
ATOM 858 C C . PRO A 1 105 ? -7.467 1.848 -0.569 1.00 93.50 105 PRO A C 1
ATOM 860 O O . PRO A 1 105 ? -8.345 1.599 -1.385 1.00 93.50 105 PRO A O 1
ATOM 863 N N . GLU A 1 106 ? -6.414 2.608 -0.868 1.00 94.94 106 GLU A N 1
ATOM 864 C CA . GLU A 1 106 ? -6.203 3.192 -2.189 1.00 94.94 106 GLU A CA 1
ATOM 865 C C . GLU A 1 106 ? -4.725 3.135 -2.585 1.00 94.94 106 GLU A C 1
ATOM 867 O O . GLU A 1 106 ? -3.824 3.403 -1.782 1.00 94.94 106 GLU A O 1
ATOM 872 N N . ILE A 1 107 ? -4.501 2.747 -3.842 1.00 94.25 107 ILE A N 1
ATOM 873 C CA . ILE A 1 107 ? -3.197 2.688 -4.497 1.00 94.25 107 ILE A CA 1
ATOM 874 C C . ILE A 1 107 ? -3.331 3.387 -5.845 1.00 94.25 107 ILE A C 1
ATOM 876 O O . ILE A 1 107 ? -4.018 2.894 -6.740 1.00 94.25 107 ILE A O 1
ATOM 880 N N . PHE A 1 108 ? -2.642 4.512 -5.999 1.00 95.06 108 PHE A N 1
ATOM 881 C CA . PHE A 1 108 ? -2.618 5.294 -7.227 1.00 95.06 108 PHE A CA 1
ATOM 882 C C . PHE A 1 108 ? -1.263 5.134 -7.920 1.00 95.06 108 PHE A C 1
ATOM 884 O O . PHE A 1 108 ? -0.220 5.420 -7.333 1.00 95.06 108 PHE A O 1
ATOM 891 N N . LEU A 1 109 ? -1.265 4.645 -9.163 1.00 94.75 109 LEU A N 1
ATOM 892 C CA . LEU A 1 109 ? -0.055 4.396 -9.951 1.00 94.75 109 LEU A CA 1
ATOM 893 C C . LEU A 1 109 ? -0.024 5.296 -11.182 1.00 94.75 109 LEU A C 1
ATOM 895 O O . LEU A 1 109 ? -0.919 5.233 -12.022 1.00 94.75 109 LEU A O 1
ATOM 899 N N . GLU A 1 110 ? 1.056 6.054 -11.329 1.00 94.62 110 GLU A N 1
ATOM 900 C CA . GLU A 1 110 ? 1.279 6.927 -12.477 1.00 94.62 110 GLU A CA 1
ATOM 901 C C . GLU A 1 110 ? 2.237 6.276 -13.471 1.00 94.62 110 GLU A C 1
ATOM 903 O O . GLU A 1 110 ? 3.267 5.694 -13.107 1.00 94.62 110 GLU A O 1
ATOM 908 N N . ARG A 1 111 ? 1.891 6.393 -14.751 1.00 93.94 111 ARG A N 1
ATOM 909 C CA . ARG A 1 111 ? 2.663 5.917 -15.902 1.00 93.94 111 ARG A CA 1
ATOM 910 C C . ARG A 1 111 ? 2.698 7.029 -16.938 1.00 93.94 111 ARG A C 1
ATOM 912 O O . ARG A 1 111 ? 1.888 7.949 -16.883 1.00 93.94 111 ARG A O 1
ATOM 919 N N . ARG A 1 112 ? 3.650 6.953 -17.865 1.00 90.38 112 ARG A N 1
ATOM 920 C CA . ARG A 1 112 ? 3.900 8.041 -18.811 1.00 90.38 112 ARG A CA 1
ATOM 921 C C . ARG A 1 112 ? 2.746 8.252 -19.790 1.00 90.38 112 ARG A C 1
ATOM 923 O O . ARG A 1 112 ? 2.227 9.359 -19.867 1.00 90.38 112 ARG A O 1
ATOM 930 N N . GLU A 1 113 ? 2.388 7.220 -20.545 1.00 90.81 113 GLU A N 1
ATOM 931 C CA . GLU A 1 113 ? 1.397 7.336 -21.620 1.00 90.81 113 GLU A CA 1
ATOM 932 C C . GLU A 1 113 ? 0.543 6.068 -21.744 1.00 90.81 113 GLU A C 1
ATOM 934 O O . GLU A 1 113 ? -0.682 6.145 -21.825 1.00 90.81 113 GLU A O 1
ATOM 939 N N . PHE A 1 114 ? 1.168 4.891 -21.672 1.00 89.25 114 PHE A N 1
ATOM 940 C CA . PHE A 1 114 ? 0.501 3.601 -21.829 1.00 89.25 114 PHE A CA 1
ATOM 941 C C . PHE A 1 114 ? 0.470 2.798 -20.525 1.00 89.25 114 PHE A C 1
ATOM 943 O O . PHE A 1 114 ? 1.365 2.877 -19.685 1.00 89.25 114 PHE A O 1
ATOM 950 N N . ALA A 1 115 ? -0.530 1.924 -20.380 1.00 85.06 115 ALA A N 1
ATOM 951 C CA . ALA A 1 115 ? -0.628 1.014 -19.233 1.00 85.06 115 ALA A CA 1
ATOM 952 C C . ALA A 1 115 ? 0.575 0.053 -19.115 1.00 85.06 115 ALA A C 1
ATOM 954 O O . ALA A 1 115 ? 0.900 -0.409 -18.021 1.00 85.06 115 ALA A O 1
ATOM 955 N N . SER A 1 116 ? 1.248 -0.227 -20.235 1.00 85.25 116 SER A N 1
ATOM 956 C CA . SER A 1 116 ? 2.476 -1.023 -20.300 1.00 85.25 116 SER A CA 1
ATOM 957 C C . SER A 1 116 ? 3.736 -0.251 -19.907 1.00 85.25 116 SER A C 1
ATOM 959 O O . SER A 1 116 ? 4.767 -0.878 -19.654 1.00 85.25 116 SER A O 1
ATOM 961 N N . ASP A 1 117 ? 3.683 1.084 -19.867 1.00 89.25 117 ASP A N 1
ATOM 962 C CA . ASP A 1 117 ? 4.852 1.890 -19.530 1.00 89.25 117 ASP A CA 1
ATOM 963 C C . ASP A 1 117 ? 5.269 1.644 -18.083 1.00 89.25 117 ASP A C 1
ATOM 965 O O . ASP A 1 117 ? 4.411 1.405 -17.229 1.00 89.25 117 ASP A O 1
ATOM 969 N N . PRO A 1 118 ? 6.569 1.716 -17.762 1.00 90.62 118 PRO A N 1
ATOM 970 C CA . PRO A 1 118 ? 7.021 1.592 -16.388 1.00 90.62 118 PRO A CA 1
ATOM 971 C C . PRO A 1 118 ? 6.326 2.590 -15.453 1.00 90.62 118 PRO A C 1
ATOM 973 O O . PRO A 1 118 ? 6.024 3.717 -15.838 1.00 90.62 118 PRO A O 1
ATOM 976 N N . ILE A 1 119 ? 6.108 2.172 -14.207 1.00 92.50 119 ILE A N 1
ATOM 977 C CA . ILE A 1 119 ? 5.559 3.047 -13.164 1.00 92.50 119 ILE A CA 1
ATOM 978 C C . ILE A 1 119 ? 6.564 4.171 -12.887 1.00 92.50 119 ILE A C 1
ATOM 980 O O . ILE A 1 119 ? 7.743 3.901 -12.634 1.00 92.50 119 ILE A O 1
ATOM 984 N N . GLU A 1 120 ? 6.086 5.413 -12.923 1.00 93.00 120 GLU A N 1
ATOM 985 C CA . GLU A 1 120 ? 6.868 6.628 -12.666 1.00 93.00 120 GLU A CA 1
ATOM 986 C C . GLU A 1 120 ? 6.653 7.156 -11.241 1.00 93.00 120 GLU A C 1
ATOM 988 O O . GLU A 1 120 ? 7.592 7.655 -10.611 1.00 93.00 120 GLU A O 1
ATOM 993 N N . ALA A 1 121 ? 5.446 6.984 -10.699 1.00 93.50 121 ALA A N 1
ATOM 994 C CA . ALA A 1 121 ? 5.138 7.301 -9.313 1.00 93.50 121 ALA A CA 1
ATOM 995 C C . ALA A 1 121 ? 4.040 6.393 -8.744 1.00 93.50 121 ALA A C 1
ATOM 997 O O . ALA A 1 121 ? 3.263 5.777 -9.474 1.00 93.50 121 ALA A O 1
ATOM 998 N N . CYS A 1 122 ? 4.018 6.281 -7.421 1.00 94.38 122 CYS A N 1
ATOM 999 C CA . CYS A 1 122 ? 3.041 5.503 -6.673 1.00 94.38 122 CYS A CA 1
ATOM 1000 C C . CYS A 1 122 ? 2.628 6.281 -5.425 1.00 94.38 122 CYS A C 1
ATOM 1002 O O . CYS A 1 122 ? 3.488 6.575 -4.594 1.00 94.38 122 CYS A O 1
ATOM 1004 N N . THR A 1 123 ? 1.343 6.583 -5.282 1.00 94.88 123 THR A N 1
ATOM 1005 C CA . THR A 1 123 ? 0.768 7.197 -4.082 1.00 94.88 123 THR A CA 1
ATOM 1006 C C . THR A 1 123 ?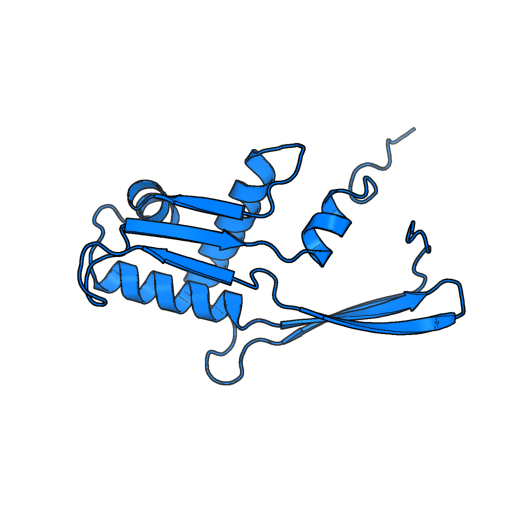 -0.093 6.175 -3.358 1.00 94.88 123 THR A C 1
ATOM 1008 O O . THR A 1 123 ? -0.889 5.468 -3.975 1.00 94.88 123 THR A O 1
ATOM 1011 N N . ILE A 1 124 ? 0.108 6.067 -2.049 1.00 93.94 124 ILE A N 1
ATOM 1012 C CA . ILE A 1 124 ? -0.563 5.100 -1.186 1.00 93.94 124 ILE A CA 1
ATOM 1013 C C . ILE A 1 124 ? -1.294 5.849 -0.084 1.00 93.94 124 ILE A C 1
ATOM 1015 O O . ILE A 1 124 ? -0.691 6.679 0.602 1.00 93.94 124 ILE A O 1
ATOM 1019 N N . THR A 1 125 ? -2.555 5.488 0.115 1.00 94.50 125 THR A N 1
ATOM 1020 C CA . THR A 1 125 ? -3.405 6.020 1.180 1.00 94.50 125 THR A CA 1
ATOM 1021 C C . THR A 1 125 ? -3.455 5.017 2.324 1.00 94.50 125 THR A C 1
ATOM 1023 O O . THR A 1 125 ? -3.713 3.837 2.099 1.00 94.50 125 THR A O 1
ATOM 1026 N N . LEU A 1 126 ? -3.223 5.465 3.557 1.00 92.62 126 LEU A N 1
ATOM 1027 C CA . LEU A 1 126 ? -3.395 4.672 4.771 1.00 92.62 126 LEU A CA 1
ATOM 1028 C C . LEU A 1 126 ? -4.845 4.752 5.251 1.00 92.62 126 LEU A C 1
ATOM 1030 O O . LEU A 1 126 ? -5.471 5.813 5.223 1.00 92.62 126 LEU A O 1
ATOM 1034 N N . ALA A 1 127 ? -5.370 3.630 5.733 1.00 92.12 127 ALA A N 1
ATOM 1035 C CA . ALA A 1 127 ? -6.732 3.561 6.237 1.00 92.12 127 ALA A CA 1
ATOM 1036 C C . ALA A 1 127 ? -6.971 4.529 7.404 1.00 92.12 127 ALA A C 1
ATOM 1038 O O . ALA A 1 127 ? -6.195 4.571 8.365 1.00 92.12 127 ALA A O 1
ATOM 1039 N N . GLU A 1 128 ? -8.101 5.236 7.368 1.00 90.25 128 GLU A N 1
ATOM 1040 C CA . GLU A 1 128 ? -8.525 6.147 8.437 1.00 90.25 128 GLU A CA 1
ATOM 1041 C C . GLU A 1 128 ? -8.497 5.516 9.838 1.00 90.25 128 GLU A C 1
ATOM 1043 O O . GLU A 1 128 ? -8.015 6.178 10.759 1.00 90.25 128 GLU A O 1
ATOM 1048 N N . PRO A 1 129 ? -8.916 4.246 10.047 1.00 86.88 129 PRO A N 1
ATOM 1049 C CA . PRO A 1 129 ? -8.871 3.637 11.376 1.00 86.88 129 PRO A CA 1
ATOM 1050 C C . PRO A 1 129 ? -7.444 3.519 11.924 1.00 86.88 129 PRO A C 1
ATOM 1052 O O . PRO A 1 129 ? -7.232 3.630 13.131 1.00 86.88 129 PRO A O 1
ATOM 1055 N N . ILE A 1 130 ? -6.455 3.328 11.043 1.00 86.25 130 ILE A N 1
ATOM 1056 C CA . ILE A 1 130 ? -5.040 3.273 11.419 1.00 86.25 130 ILE A CA 1
ATOM 1057 C C . ILE A 1 130 ? -4.533 4.683 11.723 1.00 86.25 130 ILE A C 1
ATOM 1059 O O . ILE A 1 130 ? -3.893 4.878 12.752 1.00 86.25 130 ILE A O 1
ATOM 1063 N N . ILE A 1 131 ? -4.851 5.674 10.882 1.00 86.75 131 ILE A N 1
ATOM 1064 C CA . ILE A 1 131 ? -4.478 7.077 11.126 1.00 86.75 131 ILE A CA 1
ATOM 1065 C C . ILE A 1 131 ? -5.030 7.558 12.470 1.00 86.75 131 ILE A C 1
ATOM 1067 O O . ILE A 1 131 ? -4.270 8.080 13.284 1.00 86.75 131 ILE A O 1
ATOM 1071 N N . ALA A 1 132 ? -6.316 7.317 12.732 1.00 84.06 132 ALA A N 1
ATOM 1072 C CA . ALA A 1 132 ? -6.957 7.663 13.994 1.00 84.06 132 ALA A CA 1
ATOM 1073 C C . ALA A 1 132 ? -6.257 6.983 15.181 1.00 84.06 132 ALA A C 1
ATOM 1075 O O . ALA A 1 132 ? -5.917 7.649 16.156 1.00 84.06 132 ALA A O 1
ATOM 1076 N N . SER A 1 133 ? -5.962 5.682 15.070 1.00 79.75 133 SER A N 1
ATOM 1077 C CA . SER A 1 133 ? -5.258 4.941 16.123 1.00 79.75 133 SER A CA 1
ATOM 1078 C C . SER A 1 133 ? -3.830 5.427 16.359 1.00 79.75 133 SER A C 1
ATOM 1080 O O . SER A 1 133 ? -3.338 5.308 17.476 1.00 79.75 133 SER A O 1
ATOM 1082 N N . LEU A 1 134 ? -3.137 5.904 15.326 1.00 78.88 134 LEU A N 1
ATOM 1083 C CA . LEU A 1 134 ? -1.774 6.403 15.465 1.00 78.88 134 LEU A CA 1
ATOM 1084 C C . LEU A 1 134 ? -1.740 7.843 15.999 1.00 78.88 134 LEU A C 1
ATOM 1086 O O . LEU A 1 134 ? -0.733 8.227 16.589 1.00 78.88 134 LEU A O 1
ATOM 1090 N N . GLN A 1 135 ? -2.786 8.643 15.767 1.00 76.88 135 GLN A N 1
ATOM 1091 C CA . GLN A 1 135 ? -2.931 10.002 16.304 1.00 76.88 135 GLN A CA 1
ATOM 1092 C C . GLN A 1 135 ? -3.334 10.007 17.785 1.00 76.88 135 GLN A C 1
ATOM 1094 O O . GLN A 1 135 ? -2.941 10.919 18.510 1.00 76.88 135 GLN A O 1
ATOM 1099 N N . ASP A 1 136 ? -4.073 8.992 18.235 1.00 69.44 136 ASP A N 1
ATOM 1100 C CA . ASP A 1 136 ? -4.378 8.769 19.649 1.00 69.44 136 ASP A CA 1
ATOM 1101 C C . ASP A 1 136 ? -3.086 8.330 20.377 1.00 69.44 136 ASP A C 1
ATOM 1103 O O . ASP A 1 136 ? -2.572 7.232 20.166 1.00 69.44 136 ASP A O 1
ATOM 1107 N N . GLU A 1 137 ? -2.499 9.205 21.199 1.00 54.09 137 GLU A N 1
ATOM 1108 C CA . GLU A 1 137 ? -1.167 9.054 21.823 1.00 54.09 137 GLU A CA 1
ATOM 1109 C C . GLU A 1 137 ? -1.043 7.940 22.896 1.00 54.09 137 GLU A C 1
ATOM 1111 O O . GLU A 1 137 ? -0.508 8.178 23.972 1.00 54.09 137 GLU A O 1
ATOM 1116 N N . HIS A 1 138 ? -1.525 6.714 22.665 1.00 46.62 138 HIS A N 1
ATOM 1117 C CA . HIS A 1 138 ? -1.471 5.634 23.675 1.00 46.62 138 HIS A CA 1
ATOM 1118 C C . HIS A 1 138 ? -0.862 4.301 23.215 1.00 46.62 138 HIS A C 1
ATOM 1120 O O . HIS A 1 138 ? -0.874 3.327 23.966 1.00 46.62 138 HIS A O 1
ATOM 1126 N N . CYS A 1 139 ? -0.225 4.247 22.045 1.00 37.91 139 CYS A N 1
ATOM 1127 C CA . CYS A 1 139 ? 0.703 3.158 21.717 1.00 37.91 139 CYS A CA 1
ATOM 1128 C C . CYS A 1 139 ? 2.150 3.664 21.692 1.00 37.91 139 CYS A C 1
ATOM 1130 O O . CYS A 1 139 ? 2.810 3.650 20.657 1.00 37.91 139 CYS A O 1
ATOM 1132 N N . GLY A 1 140 ? 2.645 4.116 22.847 1.00 32.59 140 GLY A N 1
ATOM 1133 C CA . GLY A 1 140 ? 4.052 4.461 23.023 1.00 32.59 140 GLY A CA 1
ATOM 1134 C C . GLY A 1 140 ? 4.366 5.038 24.399 1.00 32.59 140 GLY A C 1
ATOM 1135 O O . GLY A 1 140 ? 4.059 6.189 24.662 1.00 32.59 140 GLY A O 1
ATOM 1136 N N . VAL A 1 141 ? 5.076 4.241 25.202 1.00 28.88 141 VAL A N 1
ATOM 1137 C CA . VAL A 1 141 ? 5.794 4.597 26.439 1.00 28.88 141 VAL A CA 1
ATOM 1138 C C . VAL A 1 141 ? 4.939 4.644 27.714 1.00 28.88 141 VAL A C 1
ATOM 1140 O O . VAL A 1 141 ? 4.493 5.685 28.184 1.00 28.88 141 VAL A O 1
ATOM 1143 N N . ALA A 1 142 ? 4.850 3.477 28.362 1.00 34.19 142 ALA A N 1
ATOM 1144 C CA . ALA A 1 142 ? 5.041 3.434 29.804 1.00 34.19 142 ALA A CA 1
ATOM 1145 C C . ALA A 1 142 ? 6.398 4.092 30.089 1.00 34.19 142 ALA A C 1
ATOM 1147 O O . ALA A 1 142 ? 7.448 3.501 29.828 1.00 34.19 142 ALA A O 1
ATOM 1148 N N . ALA A 1 143 ? 6.374 5.348 30.532 1.00 28.95 143 ALA A N 1
ATOM 1149 C CA . ALA A 1 143 ? 7.540 5.952 31.141 1.00 28.95 143 ALA A CA 1
ATOM 1150 C C . ALA A 1 143 ? 7.748 5.186 32.445 1.00 28.95 143 ALA A C 1
ATOM 1152 O O . ALA A 1 143 ? 6.909 5.231 33.345 1.00 28.95 143 ALA A O 1
ATOM 1153 N N . ALA A 1 144 ? 8.806 4.380 32.461 1.00 33.62 144 ALA A N 1
ATOM 1154 C CA . ALA A 1 144 ? 9.322 3.783 33.670 1.00 33.62 144 ALA A CA 1
ATOM 1155 C C . ALA A 1 144 ? 9.565 4.882 34.715 1.00 33.62 144 ALA A C 1
ATOM 1157 O O . ALA A 1 144 ? 9.932 6.007 34.373 1.00 33.62 144 ALA A O 1
ATOM 1158 N N . SER A 1 145 ? 9.287 4.487 35.952 1.00 35.06 145 SER A N 1
ATOM 1159 C CA . SER A 1 145 ? 9.458 5.177 37.225 1.00 35.06 145 SER A CA 1
ATOM 1160 C C . SER A 1 145 ? 10.746 5.980 37.375 1.00 35.06 145 SER A C 1
ATOM 1162 O O . SER A 1 145 ? 11.790 5.534 36.848 1.00 35.06 145 SER A O 1
#

Foldseek 3Di:
DDDDFDWPDKDKDKDWDPVLPAQDPLLVLVVVVVVVQQVVVPPPRDQKDKDFPVRLCVSSVHPDFWLVSQVVVVSSVVRQLRIKMWMWTAGPVGDIDIDIDGQFPDKDFDADPDPSGTTGMIMTGGDPVVSVVVVPPPPDDPDDD

Radius of gyration: 17.85 Å; chains: 1; bounding box: 41×31×59 Å

Sequence (145 aa):
MKLHSSTSEKTIVIRPDPKLGQPGQLAHKIFIALIKKHSDYGRPIRQEVSFTKRELGRLIGRKEWGGRDSEQLSRALHEIHYTFINAHFKKSDGRHVEHSFNIFPEIFLERREFASDPIEACTITLAEPIIASLQDEHCGVAAAS

Secondary structure (DSSP, 8-state):
-------S-EEEEEE--TTT-S--HHHHHHHHHHHHHHHHT-SSPPSEEEEEHHHHHHHTT-SS--HHHHHHHHHHHHHHHT-EEEEEEE-TTS-EEEEEEESSSEEEEEESSSTTSPEEEEEEEPPHHHHHHHHSTTSS-----